Protein AF-A0A920UM73-F1 (afdb_monomer_lite)

Secondary structure (DSSP, 8-state):
-HHHHHTTT--B-----TT-BSB--SHHHHHHHHHHHHHHHHHHHT---SS-------BT-

Sequence (61 aa):
MFNAVKDRGYPAAYICFEKEQHGFRQANNIIRAIEAQYYFFSRVFGFELSEEVIPIEIANL

pLDDT: mean 97.07, std 1.68, range [89.44, 98.5]

Structure (mmCIF, N/CA/C/O backbone):
data_AF-A0A920UM73-F1
#
_entry.id   AF-A0A920UM73-F1
#
loop_
_atom_site.group_PDB
_atom_site.id
_atom_site.type_symbol
_atom_site.label_atom_id
_atom_site.label_alt_id
_atom_site.label_comp_id
_atom_site.label_asym_id
_atom_site.label_entity_id
_atom_site.label_seq_id
_atom_site.pdbx_PDB_ins_code
_atom_site.Cartn_x
_atom_site.Cartn_y
_atom_site.Cartn_z
_atom_site.occupancy
_atom_site.B_iso_or_equiv
_atom_site.auth_seq_id
_atom_site.auth_comp_id
_atom_site.auth_asym_id
_atom_site.auth_atom_id
_atom_site.pdbx_PDB_model_num
ATOM 1 N N . MET A 1 1 ? 15.604 2.417 -3.327 1.00 92.06 1 MET A N 1
ATOM 2 C CA . MET A 1 1 ? 15.155 1.016 -3.162 1.00 92.06 1 MET A CA 1
ATOM 3 C C . MET A 1 1 ? 13.885 0.738 -3.958 1.00 92.06 1 MET A C 1
ATOM 5 O O . MET A 1 1 ? 13.965 -0.084 -4.854 1.00 92.06 1 MET A O 1
ATOM 9 N N . PHE A 1 2 ? 12.770 1.440 -3.702 1.00 97.12 2 PHE A N 1
ATOM 10 C CA . PHE A 1 2 ? 11.500 1.236 -4.423 1.00 97.12 2 PHE A CA 1
ATOM 11 C C . PHE A 1 2 ? 11.652 1.217 -5.953 1.00 97.12 2 PHE A C 1
ATOM 13 O O . PHE A 1 2 ? 11.317 0.211 -6.569 1.00 97.12 2 PHE A O 1
ATOM 20 N N . ASN A 1 3 ? 12.245 2.263 -6.548 1.00 97.75 3 ASN A N 1
ATOM 21 C CA . ASN A 1 3 ? 12.444 2.322 -8.003 1.00 97.75 3 ASN A CA 1
ATOM 22 C C . ASN A 1 3 ? 13.202 1.097 -8.533 1.00 97.75 3 ASN A C 1
ATOM 24 O O . ASN A 1 3 ? 12.736 0.464 -9.457 1.00 97.75 3 ASN A O 1
ATOM 28 N N . ALA A 1 4 ? 14.276 0.653 -7.874 1.00 98.12 4 ALA A N 1
ATOM 29 C CA . ALA A 1 4 ? 15.024 -0.524 -8.324 1.00 98.12 4 ALA A CA 1
ATOM 30 C C . ALA A 1 4 ? 14.204 -1.835 -8.316 1.00 98.12 4 ALA A C 1
ATOM 32 O O . ALA A 1 4 ? 14.487 -2.728 -9.111 1.00 98.12 4 ALA A O 1
ATOM 33 N N . VAL A 1 5 ? 13.218 -1.977 -7.421 1.00 97.81 5 VAL A N 1
ATOM 34 C CA . VAL A 1 5 ? 12.302 -3.136 -7.395 1.00 97.81 5 VAL A CA 1
ATOM 35 C C . VAL A 1 5 ? 11.239 -2.992 -8.483 1.00 97.81 5 VAL A C 1
ATOM 37 O O . VAL A 1 5 ? 11.023 -3.925 -9.255 1.00 97.81 5 VAL A O 1
ATOM 40 N N . LYS A 1 6 ? 10.637 -1.802 -8.581 1.00 97.88 6 LYS A N 1
ATOM 41 C CA . LYS A 1 6 ? 9.634 -1.458 -9.593 1.00 97.88 6 LYS A CA 1
ATOM 42 C C . LYS A 1 6 ? 10.183 -1.604 -11.017 1.00 97.88 6 LYS A C 1
ATOM 44 O O . LYS A 1 6 ? 9.542 -2.217 -11.859 1.00 97.88 6 LYS A O 1
ATOM 49 N N . ASP A 1 7 ? 11.384 -1.102 -11.278 1.00 98.12 7 ASP A N 1
ATOM 50 C CA . ASP A 1 7 ? 12.015 -1.104 -12.604 1.00 98.12 7 ASP A CA 1
ATOM 51 C C . ASP A 1 7 ? 12.421 -2.522 -13.048 1.00 98.12 7 ASP A C 1
ATOM 53 O O . ASP A 1 7 ? 12.633 -2.771 -14.231 1.00 98.12 7 ASP A O 1
ATOM 57 N N . ARG A 1 8 ? 12.490 -3.479 -12.111 1.00 98.06 8 ARG A N 1
ATOM 58 C CA . ARG A 1 8 ? 12.666 -4.911 -12.405 1.00 98.06 8 ARG A CA 1
ATOM 59 C C . ARG A 1 8 ? 11.350 -5.642 -12.697 1.00 98.06 8 ARG A C 1
ATOM 61 O O . ARG A 1 8 ? 11.381 -6.848 -12.912 1.00 98.06 8 ARG A O 1
ATOM 68 N N . GLY A 1 9 ? 10.217 -4.940 -12.699 1.00 97.75 9 GLY A N 1
ATOM 69 C CA . GLY A 1 9 ? 8.906 -5.510 -13.011 1.00 97.75 9 GLY A CA 1
ATOM 70 C C . GLY A 1 9 ? 8.245 -6.263 -11.856 1.00 97.75 9 GLY A C 1
ATOM 71 O O . GLY A 1 9 ? 7.263 -6.960 -12.080 1.00 97.75 9 GLY A O 1
ATOM 72 N N . TYR A 1 10 ? 8.756 -6.148 -10.627 1.00 97.88 10 TYR A N 1
ATOM 73 C CA . TYR A 1 10 ? 8.127 -6.789 -9.471 1.00 97.88 10 TYR A CA 1
ATOM 74 C C . TYR A 1 10 ? 6.977 -5.937 -8.914 1.00 97.88 10 TYR A C 1
ATOM 76 O O . TYR A 1 10 ? 7.105 -4.703 -8.918 1.00 97.88 10 TYR A O 1
ATOM 84 N N . PRO A 1 11 ? 5.907 -6.566 -8.382 1.00 98.00 11 PRO A N 1
ATOM 85 C CA . PRO A 1 11 ? 4.863 -5.870 -7.646 1.00 98.00 11 PRO A CA 1
ATOM 86 C C . PRO A 1 11 ? 5.451 -5.056 -6.496 1.00 98.00 11 PRO A C 1
ATOM 88 O O . PRO A 1 11 ? 6.160 -5.591 -5.638 1.00 98.00 11 PRO A O 1
ATOM 91 N N . ALA A 1 12 ? 5.176 -3.755 -6.472 1.00 98.06 12 ALA A N 1
ATOM 92 C CA . ALA A 1 12 ? 5.711 -2.867 -5.447 1.00 98.06 12 ALA A CA 1
ATOM 93 C C . ALA A 1 12 ? 4.772 -1.692 -5.170 1.00 98.06 12 ALA A C 1
ATOM 95 O O . ALA A 1 12 ? 4.211 -1.101 -6.087 1.00 98.06 12 ALA A O 1
ATOM 96 N N . ALA A 1 13 ? 4.677 -1.295 -3.903 1.00 98.19 13 ALA A N 1
ATOM 97 C CA . ALA A 1 13 ? 3.985 -0.085 -3.474 1.00 98.19 13 ALA A CA 1
ATOM 98 C C . ALA A 1 13 ? 4.883 0.736 -2.540 1.00 98.19 13 ALA A C 1
ATOM 100 O O . ALA A 1 13 ? 5.755 0.190 -1.858 1.00 98.19 13 ALA A O 1
ATOM 101 N N . TYR A 1 14 ? 4.678 2.051 -2.511 1.00 97.75 14 TYR A N 1
ATOM 102 C CA . TYR A 1 14 ? 5.411 2.965 -1.640 1.00 97.75 14 TYR A CA 1
ATOM 103 C C . TYR A 1 14 ? 4.462 3.997 -1.042 1.00 97.75 14 TYR A C 1
ATOM 105 O O . TYR A 1 14 ? 3.708 4.641 -1.765 1.00 97.75 14 TYR A O 1
ATOM 113 N N . ILE A 1 15 ? 4.508 4.150 0.280 1.00 97.19 15 ILE A N 1
ATOM 114 C CA . ILE A 1 15 ? 3.665 5.083 1.027 1.00 97.19 15 ILE A CA 1
ATOM 115 C C . ILE A 1 15 ? 4.563 5.840 2.000 1.00 97.19 15 ILE A C 1
ATOM 117 O O . ILE A 1 15 ? 5.281 5.230 2.795 1.00 97.19 15 ILE A O 1
ATOM 121 N N . CYS A 1 16 ? 4.516 7.168 1.936 1.00 96.19 16 CYS A N 1
ATOM 122 C CA . CYS A 1 16 ? 5.128 8.045 2.925 1.00 96.19 16 CYS A CA 1
ATOM 123 C C . CYS A 1 16 ? 4.071 8.529 3.909 1.00 96.19 16 CYS A C 1
ATOM 125 O O . CYS A 1 16 ? 3.003 8.979 3.502 1.00 96.19 16 CYS A O 1
ATOM 127 N N . PHE A 1 17 ? 4.411 8.503 5.193 1.00 97.31 17 PHE A N 1
ATOM 128 C CA . PHE A 1 17 ? 3.588 9.082 6.245 1.00 97.31 17 PHE A CA 1
ATOM 129 C C . PHE A 1 17 ? 4.228 10.385 6.705 1.00 97.31 17 PHE A C 1
ATOM 131 O O . PHE A 1 17 ? 5.335 10.391 7.245 1.00 97.31 17 PHE A O 1
ATOM 138 N N . GLU A 1 18 ? 3.550 11.503 6.457 1.00 95.56 18 GLU A N 1
ATOM 139 C CA . GLU A 1 18 ? 4.028 12.803 6.915 1.00 95.56 18 GLU A CA 1
ATOM 140 C C . GLU A 1 18 ? 4.097 12.852 8.446 1.00 95.56 18 GLU A C 1
ATOM 142 O O . GLU A 1 18 ? 3.234 12.317 9.147 1.00 95.56 18 GLU A O 1
ATOM 147 N N . LYS A 1 19 ? 5.111 13.554 8.967 1.00 95.12 19 LYS A N 1
ATOM 148 C CA . LYS A 1 19 ? 5.332 13.781 10.409 1.00 95.12 19 LYS A CA 1
ATOM 149 C C . LYS A 1 19 ? 5.618 12.515 11.227 1.00 95.12 19 LYS A C 1
ATOM 151 O O . LYS A 1 19 ? 5.646 12.584 12.452 1.00 95.12 19 LYS A O 1
ATOM 156 N N . GLU A 1 20 ? 5.875 11.388 10.574 1.00 97.69 20 GLU A N 1
ATOM 157 C CA . GLU A 1 20 ? 6.389 10.178 11.213 1.00 97.69 20 GLU A CA 1
ATOM 158 C C . GLU A 1 20 ? 7.905 10.045 11.013 1.00 97.69 20 GLU A C 1
ATOM 160 O O . GLU A 1 20 ? 8.471 10.554 10.044 1.00 97.69 20 GLU A O 1
ATOM 165 N N . GLN A 1 21 ? 8.570 9.345 11.933 1.00 95.75 21 GLN A N 1
ATOM 166 C CA . GLN A 1 21 ? 9.998 9.017 11.848 1.00 95.75 21 GLN A CA 1
ATOM 167 C C . GLN A 1 21 ? 10.204 7.492 11.917 1.00 95.75 21 GLN A C 1
ATOM 169 O O . GLN A 1 21 ? 9.447 6.726 11.321 1.00 95.75 21 GLN A O 1
ATOM 174 N N . HIS A 1 22 ? 11.242 7.026 12.620 1.00 95.75 22 HIS A N 1
ATOM 175 C CA . HIS A 1 22 ? 11.487 5.605 12.824 1.00 95.75 22 HIS A CA 1
ATOM 176 C C . HIS A 1 22 ? 10.489 5.026 13.838 1.00 95.75 22 HIS A C 1
ATOM 178 O O . HIS A 1 22 ? 10.627 5.213 15.048 1.00 95.75 22 HIS A O 1
ATOM 184 N N . GLY A 1 23 ? 9.488 4.320 13.314 1.00 94.94 23 GLY A N 1
ATOM 185 C CA . GLY A 1 23 ? 8.366 3.775 14.074 1.00 94.94 23 GLY A CA 1
ATOM 186 C C . GLY A 1 23 ? 7.188 4.747 14.111 1.00 94.94 23 GLY A C 1
ATOM 187 O O . GLY A 1 23 ? 7.301 5.846 14.650 1.00 94.94 23 GLY A O 1
ATOM 188 N N . PHE A 1 24 ? 6.053 4.323 13.549 1.00 97.88 24 PHE A N 1
ATOM 189 C CA . PHE A 1 24 ? 4.840 5.138 13.499 1.00 97.88 24 PHE A CA 1
ATOM 190 C C . PHE A 1 24 ? 4.222 5.294 14.890 1.00 97.88 24 PHE A C 1
ATOM 192 O O . PHE A 1 24 ? 4.147 4.326 15.651 1.00 97.88 24 PHE A O 1
ATOM 199 N N . ARG A 1 25 ? 3.787 6.512 15.230 1.00 97.62 25 ARG A N 1
ATOM 200 C CA . ARG A 1 25 ? 3.177 6.825 16.536 1.00 97.62 25 ARG A CA 1
ATOM 201 C C . ARG A 1 25 ? 1.733 7.282 16.434 1.00 97.62 25 ARG A C 1
ATOM 203 O O . ARG A 1 25 ? 0.975 7.065 17.378 1.00 97.62 25 ARG A O 1
ATOM 210 N N . GLN A 1 26 ? 1.329 7.889 15.323 1.00 98.12 2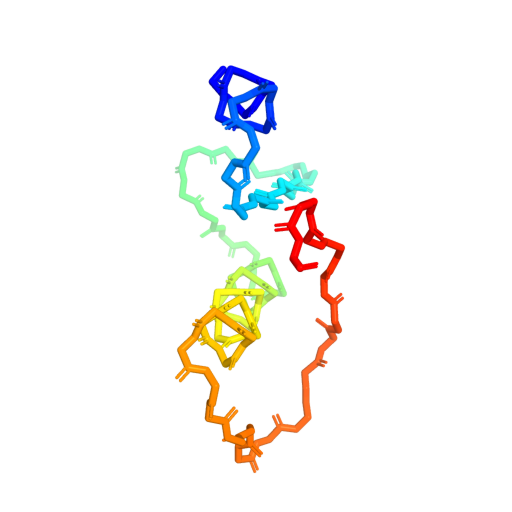6 GLN A N 1
ATOM 211 C CA . GLN A 1 26 ? -0.069 8.254 15.129 1.00 98.12 26 GLN A CA 1
ATOM 212 C C . GLN A 1 26 ? -0.876 7.000 14.794 1.00 98.12 26 GLN A C 1
ATOM 214 O O . GLN A 1 26 ? -0.562 6.285 13.842 1.00 98.12 26 GLN A O 1
ATOM 219 N N . ALA A 1 27 ? -1.945 6.756 15.556 1.00 98.06 27 ALA A N 1
ATOM 220 C CA . ALA A 1 27 ? -2.807 5.586 15.387 1.00 98.06 27 ALA A CA 1
ATOM 221 C C . ALA A 1 27 ? -3.295 5.422 13.938 1.00 98.06 27 ALA A C 1
ATOM 223 O O . ALA A 1 27 ? -3.207 4.332 13.383 1.00 98.06 27 ALA A O 1
ATOM 224 N N . ASN A 1 28 ? -3.698 6.520 13.291 1.00 97.38 28 ASN A N 1
ATOM 225 C CA . ASN A 1 28 ? -4.162 6.500 11.903 1.00 97.38 28 ASN A CA 1
ATOM 226 C C . ASN A 1 28 ? -3.081 6.008 10.926 1.00 97.38 28 ASN A C 1
ATOM 228 O O . ASN A 1 28 ? -3.392 5.260 10.006 1.00 97.38 28 ASN A O 1
ATOM 232 N N . ASN A 1 29 ? -1.812 6.373 11.136 1.00 97.81 29 ASN A N 1
ATOM 233 C CA . ASN A 1 29 ? -0.708 5.937 10.276 1.00 97.81 29 ASN A CA 1
ATOM 234 C C . ASN A 1 29 ? -0.359 4.465 10.510 1.00 97.81 29 ASN A C 1
ATOM 236 O O . ASN A 1 29 ? -0.054 3.748 9.560 1.00 97.81 29 ASN A O 1
ATOM 240 N N . ILE A 1 30 ? -0.451 3.999 11.759 1.00 98.00 30 ILE A N 1
ATOM 241 C CA . ILE A 1 30 ? -0.273 2.582 12.101 1.00 98.00 30 ILE A CA 1
ATOM 242 C C . ILE A 1 30 ? -1.354 1.739 11.415 1.00 98.00 30 ILE A C 1
ATOM 244 O O . ILE A 1 30 ? -1.021 0.790 10.708 1.00 98.00 30 ILE A O 1
ATOM 248 N N . ILE A 1 31 ? -2.627 2.119 11.567 1.00 97.56 31 ILE A N 1
ATOM 249 C CA . ILE A 1 31 ? -3.764 1.437 10.929 1.00 97.56 31 ILE A CA 1
ATOM 250 C C . ILE A 1 31 ? -3.576 1.434 9.412 1.00 97.56 31 ILE A C 1
ATOM 252 O O . ILE A 1 31 ? -3.553 0.372 8.796 1.00 97.56 31 ILE A O 1
ATOM 256 N N . ARG A 1 32 ? -3.311 2.603 8.818 1.00 97.75 32 ARG A N 1
ATOM 257 C CA . ARG A 1 32 ? -3.129 2.742 7.371 1.00 97.75 32 ARG A CA 1
ATOM 258 C C . ARG A 1 32 ? -1.986 1.886 6.822 1.00 97.75 32 ARG A C 1
ATOM 260 O O . ARG A 1 32 ? -2.099 1.391 5.700 1.00 97.75 32 ARG A O 1
ATOM 267 N N . ALA A 1 33 ? -0.892 1.730 7.571 1.00 98.12 33 ALA A N 1
ATOM 268 C CA . ALA A 1 33 ? 0.236 0.886 7.184 1.00 98.12 33 ALA A CA 1
ATOM 269 C C . ALA A 1 33 ? -0.118 -0.609 7.223 1.00 98.12 33 ALA A C 1
ATOM 271 O O . ALA A 1 33 ? 0.254 -1.344 6.306 1.00 98.12 33 ALA A O 1
ATOM 272 N N . ILE A 1 34 ? -0.863 -1.048 8.241 1.00 97.94 34 ILE A N 1
ATOM 273 C CA . ILE A 1 34 ? -1.331 -2.437 8.366 1.00 97.94 34 ILE A CA 1
ATOM 274 C C . ILE A 1 34 ? -2.348 -2.755 7.264 1.00 97.94 34 ILE A C 1
ATOM 276 O O . ILE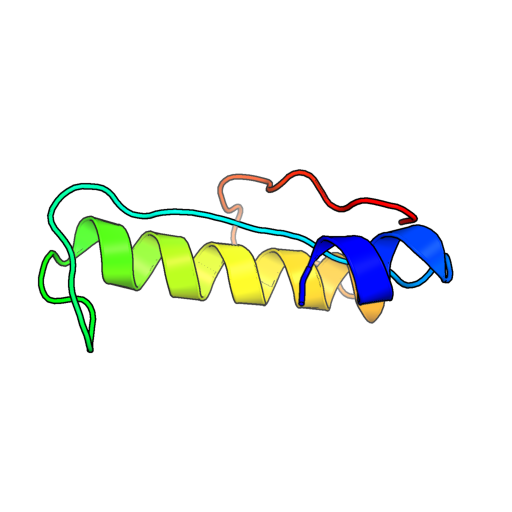 A 1 34 ? -2.213 -3.761 6.574 1.00 97.94 34 ILE A O 1
ATOM 280 N N . GLU A 1 35 ? -3.314 -1.869 7.032 1.00 98.19 35 GLU A N 1
ATOM 281 C CA . GLU A 1 35 ? -4.304 -2.003 5.958 1.00 98.19 35 GLU A CA 1
ATOM 282 C C . GLU A 1 35 ? -3.654 -2.029 4.569 1.00 98.19 35 GLU A C 1
ATOM 284 O O . GLU A 1 35 ? -4.005 -2.861 3.734 1.00 98.19 35 GLU A O 1
ATOM 289 N N . ALA A 1 36 ? -2.662 -1.161 4.325 1.00 98.31 36 ALA A N 1
ATOM 290 C CA . ALA A 1 36 ? -1.878 -1.171 3.090 1.00 98.31 36 ALA A CA 1
ATOM 291 C C . ALA A 1 36 ? -1.206 -2.529 2.862 1.00 98.31 36 ALA A C 1
ATOM 293 O O . ALA A 1 36 ? -1.234 -3.060 1.752 1.00 98.31 36 ALA A O 1
ATOM 294 N N . GLN A 1 37 ? -0.601 -3.082 3.914 1.00 98.12 37 GLN A N 1
ATOM 295 C CA . GLN A 1 37 ? 0.054 -4.381 3.864 1.00 98.12 37 GLN A 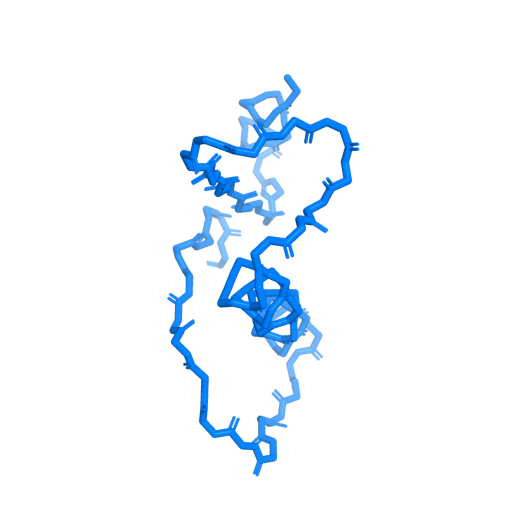CA 1
ATOM 296 C C . GLN A 1 37 ? -0.958 -5.505 3.611 1.00 98.12 37 GLN A C 1
ATOM 298 O O . GLN A 1 37 ? -0.706 -6.365 2.766 1.00 98.12 37 GLN A O 1
ATOM 303 N N . TYR A 1 38 ? -2.106 -5.479 4.291 1.00 98.44 38 TYR A N 1
ATOM 304 C CA . TYR A 1 38 ? -3.172 -6.461 4.110 1.00 98.44 38 TYR A CA 1
ATOM 305 C C . TYR A 1 38 ? -3.711 -6.453 2.672 1.00 98.44 38 TYR A C 1
ATOM 307 O O . TYR A 1 38 ? -3.769 -7.505 2.032 1.00 98.44 38 TYR A O 1
ATOM 315 N N . TYR A 1 39 ? -3.990 -5.265 2.123 1.00 98.50 39 TY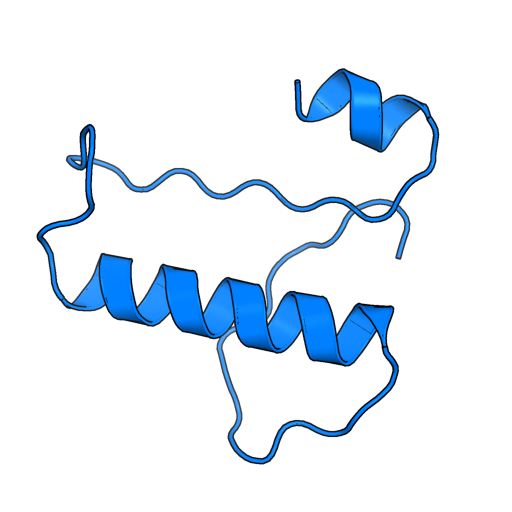R A N 1
ATOM 316 C CA . TYR A 1 39 ? -4.393 -5.097 0.726 1.00 98.50 39 TYR A CA 1
ATOM 317 C C . TYR A 1 39 ? -3.309 -5.565 -0.252 1.00 98.50 39 TYR A C 1
ATOM 319 O O . TYR A 1 39 ? -3.599 -6.262 -1.219 1.00 98.50 39 TYR A O 1
ATOM 327 N N . PHE A 1 40 ? -2.040 -5.221 -0.017 1.00 98.38 40 PHE A N 1
ATOM 328 C CA . PHE A 1 40 ? -0.947 -5.676 -0.879 1.00 98.38 40 PHE A CA 1
ATOM 329 C C . PHE A 1 40 ? -0.883 -7.207 -0.942 1.00 98.38 40 PHE A C 1
ATOM 331 O O . PHE A 1 40 ? -0.789 -7.783 -2.026 1.00 98.38 40 PHE A O 1
ATOM 338 N N . PHE A 1 41 ? -0.983 -7.874 0.210 1.00 98.19 41 PHE A N 1
ATOM 339 C CA . PHE A 1 41 ? -0.964 -9.331 0.272 1.00 98.19 41 PHE A CA 1
ATOM 340 C C . PHE A 1 41 ? -2.185 -9.968 -0.380 1.00 98.19 41 PHE A C 1
ATOM 342 O O . PHE A 1 41 ? -2.011 -10.971 -1.070 1.00 98.19 41 PHE A O 1
ATOM 349 N N . SER A 1 42 ? -3.381 -9.390 -0.240 1.00 98.00 42 SER A N 1
ATOM 350 C CA . SER A 1 42 ? -4.576 -9.932 -0.900 1.00 98.00 42 SER A CA 1
ATOM 351 C C . SER A 1 42 ? -4.429 -9.923 -2.416 1.00 98.00 42 SER A C 1
ATOM 353 O O . SER A 1 42 ? -4.743 -10.908 -3.083 1.00 98.00 42 SER A O 1
ATOM 355 N N . ARG A 1 43 ? -3.848 -8.850 -2.961 1.00 97.81 43 ARG A N 1
ATOM 356 C CA . ARG A 1 43 ? -3.601 -8.711 -4.397 1.00 97.81 43 ARG A CA 1
ATOM 357 C C . ARG A 1 43 ? -2.485 -9.616 -4.910 1.00 97.81 43 ARG A C 1
ATOM 359 O O . ARG A 1 43 ? -2.642 -10.189 -5.981 1.00 97.81 43 ARG A O 1
ATOM 366 N N . VAL A 1 44 ? -1.387 -9.757 -4.169 1.00 97.44 44 VAL A N 1
ATOM 367 C CA . VAL A 1 44 ? -0.236 -10.579 -4.591 1.00 97.44 44 VAL A CA 1
ATOM 368 C C . VAL A 1 44 ? -0.488 -12.077 -4.403 1.00 97.44 44 VAL A C 1
ATOM 370 O O . VAL A 1 44 ? -0.061 -12.873 -5.236 1.00 97.44 44 VAL A O 1
ATOM 373 N N . PHE A 1 45 ? -1.177 -12.478 -3.333 1.00 97.50 45 PHE A N 1
ATOM 374 C CA . PHE A 1 45 ? -1.456 -13.888 -3.036 1.00 97.50 45 PHE A CA 1
ATOM 375 C C . PHE A 1 45 ? -2.844 -14.356 -3.486 1.00 97.50 45 PHE A C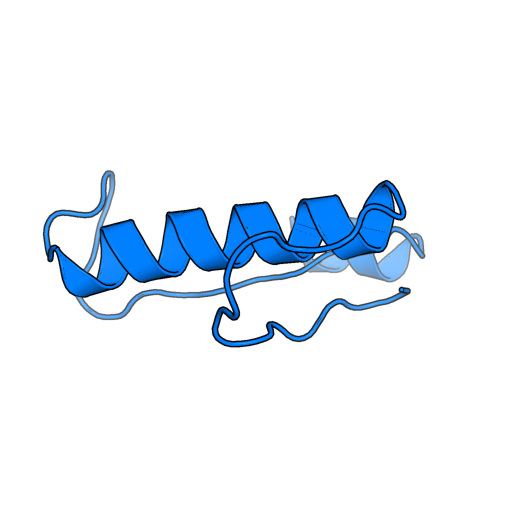 1
ATOM 377 O O . PHE A 1 45 ? -3.117 -15.552 -3.434 1.00 97.50 45 PHE A O 1
ATOM 384 N N . GLY A 1 46 ? -3.700 -13.448 -3.959 1.00 96.69 46 GLY A N 1
ATOM 385 C CA . GLY A 1 46 ? -4.977 -13.784 -4.589 1.00 96.69 46 GLY A CA 1
ATOM 386 C C . GLY A 1 46 ? -6.055 -14.268 -3.619 1.00 96.69 46 GLY A C 1
ATOM 387 O O . GLY A 1 46 ? -6.807 -15.175 -3.963 1.00 96.69 46 GLY A O 1
ATOM 388 N N . PHE A 1 47 ? -6.130 -13.691 -2.416 1.00 97.06 47 PHE A N 1
ATOM 389 C CA . PHE A 1 47 ? -7.196 -13.988 -1.451 1.00 97.06 47 PHE A CA 1
ATOM 390 C C . PHE A 1 47 ? -8.183 -12.825 -1.317 1.00 97.06 47 PHE A C 1
ATOM 392 O O . PHE A 1 47 ? -7.851 -11.671 -1.588 1.00 97.06 47 PHE A O 1
ATOM 399 N N . GLU A 1 48 ? -9.401 -13.128 -0.874 1.00 96.50 48 GLU A N 1
ATOM 400 C CA . GLU A 1 48 ? -10.432 -12.121 -0.626 1.00 96.50 48 GLU A CA 1
ATOM 401 C C . GLU A 1 48 ? -10.220 -11.432 0.723 1.00 96.50 48 GLU A C 1
ATOM 403 O O . GLU A 1 48 ? -9.867 -12.060 1.724 1.00 96.50 48 GLU A O 1
ATOM 408 N N . LEU A 1 49 ? -10.438 -10.121 0.748 1.00 96.62 49 LEU A N 1
ATOM 409 C CA . LEU A 1 49 ? -10.384 -9.351 1.982 1.00 96.62 49 LEU A CA 1
ATOM 410 C C . LEU A 1 49 ? -11.634 -9.651 2.817 1.00 96.62 49 LEU A C 1
ATOM 412 O O . LEU A 1 49 ? -12.748 -9.594 2.303 1.00 96.62 49 LEU A O 1
ATOM 416 N N . SER A 1 50 ? -11.453 -9.939 4.105 1.00 94.81 50 SER A N 1
ATOM 417 C CA . SER A 1 50 ? -12.573 -10.113 5.039 1.00 94.81 50 SER A CA 1
ATOM 418 C C . SER A 1 50 ? -13.214 -8.783 5.434 1.00 94.81 50 SER A C 1
ATOM 420 O O . SER A 1 50 ? -14.368 -8.755 5.849 1.00 94.81 50 SER A O 1
ATOM 422 N N . GLU A 1 51 ? -12.459 -7.692 5.316 1.00 92.44 51 GLU A N 1
ATOM 423 C CA . GLU A 1 51 ? -12.887 -6.322 5.588 1.00 92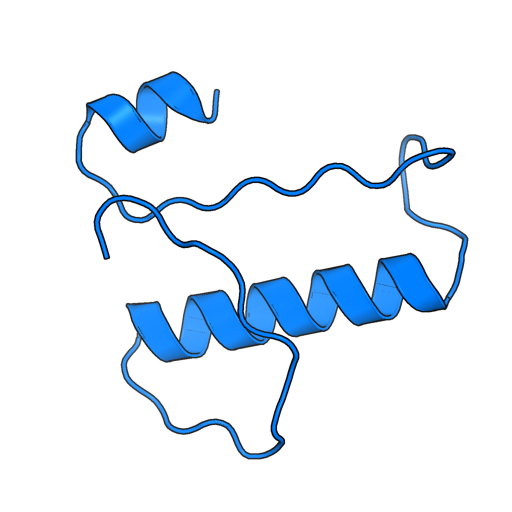.44 51 GLU A CA 1
ATOM 424 C C . GLU A 1 51 ? -12.394 -5.408 4.461 1.00 92.44 51 GLU A C 1
ATOM 426 O O . GLU A 1 51 ? -11.263 -5.550 3.985 1.00 92.44 51 GLU A O 1
ATOM 431 N N . GLU A 1 52 ? -13.233 -4.468 4.024 1.00 93.56 52 GLU A N 1
ATOM 432 C CA . GLU A 1 52 ? -12.820 -3.463 3.045 1.00 93.56 52 GLU A CA 1
ATOM 433 C C . GLU A 1 52 ? -11.809 -2.496 3.666 1.00 93.56 52 GLU A C 1
ATOM 435 O O . GLU A 1 52 ? -12.023 -1.950 4.746 1.00 93.56 52 GLU A O 1
ATOM 440 N N . VAL A 1 53 ? -10.715 -2.247 2.949 1.00 96.50 53 VAL A N 1
ATOM 441 C CA . VAL A 1 53 ? -9.666 -1.305 3.350 1.00 96.50 53 VAL A CA 1
ATOM 442 C C . VAL A 1 53 ? -9.366 -0.339 2.215 1.00 96.50 53 VAL A C 1
ATOM 444 O O . VAL A 1 53 ? -9.651 -0.624 1.050 1.00 96.50 53 VAL A O 1
ATOM 447 N N . ILE A 1 54 ? -8.748 0.798 2.537 1.00 96.44 54 ILE A N 1
ATOM 448 C CA . ILE A 1 54 ? -8.388 1.805 1.535 1.00 96.44 54 ILE A CA 1
ATOM 449 C C . ILE A 1 54 ? -7.349 1.211 0.567 1.00 96.44 54 ILE A C 1
ATOM 451 O O . ILE A 1 54 ? -6.221 0.920 0.995 1.00 96.44 54 ILE A O 1
ATOM 455 N N . PRO A 1 55 ? -7.669 1.078 -0.736 1.00 97.25 55 PRO A N 1
ATOM 456 C CA . PRO A 1 55 ? -6.739 0.528 -1.710 1.00 97.25 55 PRO A CA 1
ATOM 457 C C . PRO A 1 55 ? -5.441 1.331 -1.785 1.00 97.25 55 PRO A C 1
ATOM 459 O O . PRO A 1 55 ? -5.393 2.538 -1.527 1.00 97.25 55 PRO A O 1
ATOM 462 N N . ILE A 1 56 ? -4.367 0.649 -2.166 1.00 97.94 56 ILE A N 1
ATOM 463 C CA . ILE A 1 56 ? -3.092 1.281 -2.502 1.00 97.94 56 ILE A CA 1
ATOM 464 C C . ILE A 1 56 ? -2.777 1.038 -3.970 1.00 97.94 56 ILE A C 1
ATOM 466 O O . ILE A 1 56 ? -3.144 0.006 -4.535 1.00 97.94 56 ILE A O 1
ATOM 470 N N . GLU A 1 57 ? -2.077 1.987 -4.578 1.00 97.75 57 GLU A N 1
ATOM 471 C CA . GLU A 1 57 ? -1.498 1.789 -5.898 1.00 97.75 57 GLU A CA 1
ATOM 472 C C . GLU A 1 57 ? -0.343 0.789 -5.790 1.00 97.75 57 GLU A C 1
ATOM 474 O O . GLU A 1 57 ? 0.585 0.969 -4.995 1.00 97.75 57 GLU A O 1
ATOM 479 N N . ILE A 1 58 ? -0.421 -0.281 -6.579 1.00 98.25 58 ILE A N 1
ATOM 480 C CA . ILE A 1 58 ? 0.621 -1.299 -6.675 1.00 98.25 58 ILE A CA 1
ATOM 481 C C . ILE A 1 58 ? 1.144 -1.263 -8.104 1.00 98.25 58 ILE A C 1
ATOM 483 O O . ILE A 1 58 ? 0.416 -1.558 -9.049 1.00 98.25 58 ILE A O 1
ATOM 487 N N . ALA A 1 59 ? 2.406 -0.881 -8.262 1.00 98.12 59 ALA A N 1
ATOM 488 C CA . ALA A 1 59 ? 3.072 -0.922 -9.552 1.00 98.12 59 ALA A CA 1
ATOM 489 C C . ALA A 1 59 ? 3.328 -2.376 -9.963 1.00 98.12 59 ALA A C 1
ATOM 491 O O . ALA A 1 59 ? 3.691 -3.187 -9.112 1.00 98.12 59 ALA A O 1
ATOM 492 N N . ASN A 1 60 ? 3.210 -2.666 -11.263 1.00 96.94 60 ASN A N 1
ATOM 493 C CA . ASN A 1 60 ? 3.438 -3.988 -11.866 1.00 96.94 60 ASN A CA 1
ATOM 494 C C . ASN A 1 60 ? 2.584 -5.121 -11.265 1.00 96.94 60 ASN A C 1
ATOM 496 O O . ASN A 1 60 ? 3.077 -6.238 -11.109 1.00 96.94 60 ASN A O 1
ATOM 500 N N . LEU A 1 61 ? 1.343 -4.815 -10.878 1.00 89.44 61 LEU A N 1
ATOM 501 C CA . LEU A 1 61 ? 0.374 -5.803 -10.406 1.00 89.44 61 LEU A CA 1
ATOM 502 C C . LEU A 1 61 ? -0.352 -6.490 -11.568 1.00 89.44 61 LEU A C 1
ATOM 504 O O . LEU A 1 61 ? -0.730 -5.770 -12.519 1.00 89.44 61 LEU A O 1
#

Radius of gyration: 12.67 Å; chains: 1; bounding box: 28×28×30 Å

Foldseek 3Di:
DQCVCLVVLHWDFDDDDPPDDPDDDDPVVVVLVVLAVVQSCCVVVVHDDPDDDDYTDIRND